Protein AF-A0A9P0QIM7-F1 (afdb_monomer_lite)

Structure (mmCIF, N/CA/C/O backbone):
data_AF-A0A9P0QIM7-F1
#
_entry.id   AF-A0A9P0QIM7-F1
#
loop_
_atom_site.group_PDB
_atom_site.id
_atom_site.type_symbol
_atom_site.label_atom_id
_atom_site.label_alt_id
_atom_site.label_comp_id
_atom_site.label_asym_id
_atom_site.label_entity_id
_atom_site.label_seq_id
_atom_site.pdbx_PDB_ins_code
_atom_site.Cartn_x
_atom_site.Cartn_y
_atom_site.Cartn_z
_atom_site.occupancy
_atom_site.B_iso_or_equiv
_atom_site.auth_seq_id
_atom_site.auth_comp_id
_atom_site.auth_asym_id
_atom_site.auth_atom_id
_atom_site.pdbx_PDB_model_num
ATOM 1 N N . MET A 1 1 ? -33.820 24.805 -0.090 1.00 37.78 1 MET A N 1
ATOM 2 C CA . MET A 1 1 ? -34.002 26.008 0.748 1.00 37.78 1 MET A CA 1
ATOM 3 C C . MET A 1 1 ? -34.562 25.552 2.091 1.00 37.78 1 MET A C 1
ATOM 5 O O . MET A 1 1 ? -35.616 24.938 2.089 1.00 37.78 1 MET A O 1
ATOM 9 N N . LYS A 1 2 ? -33.825 25.840 3.177 1.00 36.66 2 LYS A N 1
ATOM 10 C CA . LYS A 1 2 ? -34.192 25.750 4.608 1.00 36.66 2 LYS A CA 1
ATOM 11 C C . LYS A 1 2 ? -34.343 24.351 5.232 1.00 36.66 2 LYS A C 1
ATOM 13 O O . LYS A 1 2 ? -35.446 23.868 5.445 1.00 36.66 2 LYS A O 1
ATOM 18 N N . ILE A 1 3 ? -33.207 23.782 5.645 1.00 40.16 3 ILE A N 1
ATOM 19 C CA . ILE A 1 3 ? -33.142 22.979 6.875 1.00 40.16 3 ILE A CA 1
ATOM 20 C C . ILE A 1 3 ? -32.705 23.947 7.980 1.00 40.16 3 ILE A C 1
ATOM 22 O O . ILE A 1 3 ? -31.855 24.810 7.770 1.00 40.16 3 ILE A O 1
ATOM 26 N N . TYR A 1 4 ? -33.425 23.890 9.088 1.00 36.25 4 TYR A N 1
ATOM 27 C CA . TYR A 1 4 ? -33.566 24.938 10.082 1.00 36.25 4 TYR A CA 1
ATOM 28 C C . TYR A 1 4 ? -32.278 25.198 10.873 1.00 36.25 4 TYR A C 1
ATOM 30 O O . TYR A 1 4 ? -31.686 24.290 11.447 1.00 36.25 4 TYR A O 1
ATOM 38 N N . TYR A 1 5 ? -31.907 26.477 10.955 1.00 45.09 5 TYR A N 1
ATOM 39 C CA . TYR A 1 5 ? -31.053 27.026 12.002 1.00 45.09 5 TYR A CA 1
ATOM 40 C C . TYR A 1 5 ? -31.779 26.890 13.341 1.00 45.09 5 TYR A C 1
ATOM 42 O O . TYR A 1 5 ? -32.741 27.623 13.567 1.00 45.09 5 TYR A O 1
ATOM 50 N N . ASN A 1 6 ? -31.348 25.983 14.222 1.00 43.12 6 ASN A N 1
ATOM 51 C CA . ASN A 1 6 ? -31.667 26.116 15.646 1.00 43.12 6 ASN A CA 1
ATOM 52 C C . ASN A 1 6 ? -30.727 25.320 16.565 1.00 43.12 6 ASN A C 1
ATOM 54 O O . ASN A 1 6 ? -31.141 24.399 17.257 1.00 43.12 6 ASN A O 1
ATOM 58 N N . CYS A 1 7 ? -29.442 25.665 16.565 1.00 38.50 7 CYS A N 1
ATOM 59 C CA . CYS A 1 7 ? -28.524 25.309 17.651 1.00 38.50 7 CYS A CA 1
ATOM 60 C C . CYS A 1 7 ? -27.542 26.468 17.847 1.00 38.50 7 CYS A C 1
ATOM 62 O O . CYS A 1 7 ? -26.348 26.347 17.589 1.00 38.50 7 CYS A O 1
ATOM 64 N N . TYR A 1 8 ? -28.058 27.629 18.244 1.00 45.62 8 TYR A N 1
ATOM 65 C CA . TYR A 1 8 ? -27.231 28.644 18.881 1.00 45.62 8 TYR A CA 1
ATOM 66 C C . TYR A 1 8 ? -27.891 29.011 20.207 1.00 45.62 8 TYR A C 1
ATOM 68 O O . TYR A 1 8 ? -29.078 29.321 20.231 1.00 45.62 8 TYR A O 1
ATOM 76 N N . LEU A 1 9 ? -27.064 28.983 21.253 1.00 40.38 9 LEU A N 1
ATOM 77 C CA . LEU A 1 9 ? -27.262 29.492 22.613 1.00 40.38 9 LEU A CA 1
ATOM 78 C C . LEU A 1 9 ? -27.747 28.500 23.686 1.00 40.38 9 LEU A C 1
ATOM 80 O O . LEU A 1 9 ? -28.925 28.354 23.981 1.00 40.38 9 LEU A O 1
ATOM 84 N N . ASP A 1 10 ? -26.712 27.964 24.336 1.00 36.53 10 ASP A N 1
ATOM 85 C CA . ASP A 1 10 ? -26.499 27.981 25.787 1.00 36.53 10 ASP A CA 1
ATOM 86 C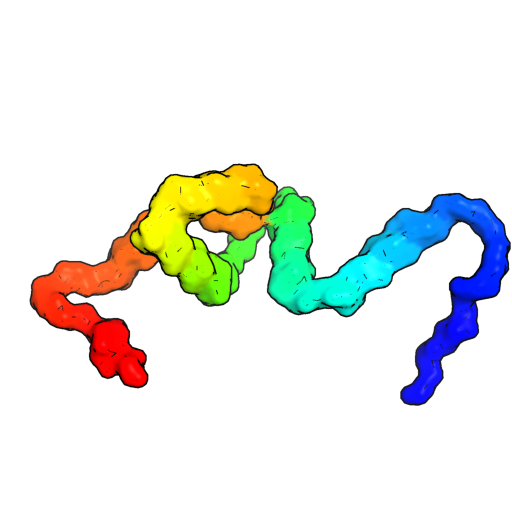 C . ASP A 1 10 ? -27.022 26.806 26.623 1.00 36.53 10 ASP A C 1
ATOM 88 O O . ASP A 1 10 ? -28.203 26.700 26.941 1.00 36.53 10 ASP A O 1
ATOM 92 N N . SER A 1 11 ? -26.080 25.939 27.015 1.00 40.91 11 SER A N 1
ATOM 93 C CA . SER A 1 11 ? -25.856 25.436 28.383 1.00 40.91 11 SER A CA 1
ATOM 94 C C . SER A 1 11 ? -25.065 24.124 28.335 1.00 40.91 11 SER A C 1
ATOM 96 O O . SER A 1 11 ? -25.575 23.078 27.944 1.00 40.91 11 SER A O 1
ATOM 98 N N . THR A 1 12 ? -23.833 24.171 28.846 1.00 40.06 12 THR A N 1
ATOM 99 C CA . THR A 1 12 ? -23.070 23.035 29.402 1.00 40.06 12 THR A CA 1
ATOM 100 C C . THR A 1 12 ? -22.524 21.990 28.415 1.00 40.06 12 THR A C 1
ATOM 102 O O . THR A 1 12 ? -23.159 20.985 28.140 1.00 40.06 12 THR A O 1
ATOM 105 N N . ILE A 1 13 ? -21.296 22.230 27.928 1.00 46.56 13 ILE A N 1
ATOM 106 C CA . ILE A 1 13 ? -20.106 21.335 27.823 1.00 46.56 13 ILE A CA 1
ATOM 107 C C . ILE A 1 13 ? -20.242 19.919 27.193 1.00 46.56 13 ILE A C 1
ATOM 109 O O . ILE A 1 13 ? -19.294 19.457 26.568 1.00 46.56 13 ILE A O 1
ATOM 113 N N . PHE A 1 14 ? -21.387 19.242 27.245 1.00 39.62 14 PHE A N 1
ATOM 114 C CA . PHE A 1 14 ? -21.617 17.892 26.716 1.00 39.62 14 PHE A CA 1
ATOM 115 C C . PHE A 1 14 ? -22.019 17.833 25.233 1.00 39.62 14 PHE A C 1
ATOM 117 O O . PHE A 1 14 ? -21.873 16.788 24.604 1.00 39.62 14 PHE A O 1
ATOM 124 N N . ALA A 1 15 ? -22.488 18.935 24.641 1.00 41.09 15 ALA A N 1
ATOM 125 C CA . ALA A 1 15 ? -22.870 18.971 23.223 1.00 41.09 15 ALA A CA 1
ATOM 126 C C . ALA A 1 15 ? -21.668 19.093 22.261 1.00 41.09 15 ALA A C 1
ATOM 128 O O . ALA A 1 15 ? -21.785 18.783 21.076 1.00 41.09 15 ALA A O 1
ATOM 129 N N . CYS A 1 16 ? -20.502 19.530 22.753 1.00 42.59 16 CYS A N 1
ATOM 130 C CA . CYS A 1 16 ? -19.360 19.864 21.897 1.00 42.59 16 CYS A CA 1
ATOM 131 C C . CYS A 1 16 ? -18.678 18.619 21.298 1.00 42.59 16 CYS A C 1
ATOM 133 O O . CYS A 1 16 ? -18.294 18.637 20.133 1.00 42.59 16 CYS A O 1
ATOM 135 N N . GLU A 1 17 ? -18.619 17.504 22.032 1.00 41.12 17 GLU A N 1
ATOM 136 C CA . GLU A 1 17 ? -18.029 16.246 21.539 1.00 41.12 17 GLU A CA 1
ATOM 137 C C . GLU A 1 17 ? -18.845 15.631 20.383 1.00 41.12 17 GLU A C 1
ATOM 139 O O . GLU A 1 17 ? -18.283 15.146 19.400 1.00 41.12 17 GLU A O 1
ATOM 144 N N . ILE A 1 18 ? -20.181 15.709 20.446 1.00 53.03 18 ILE A N 1
ATOM 145 C CA . ILE A 1 18 ? -21.066 15.155 19.406 1.00 53.03 18 ILE A CA 1
ATOM 146 C C . ILE A 1 18 ? -21.123 16.082 18.183 1.00 53.03 18 ILE A C 1
ATOM 148 O O . ILE A 1 18 ? -21.045 15.607 17.048 1.00 53.03 18 ILE A O 1
ATOM 152 N N . CYS A 1 19 ? -21.199 17.401 18.384 1.00 42.34 19 CYS A N 1
ATOM 153 C CA . CYS A 1 19 ? -21.217 18.362 17.278 1.00 42.34 19 CYS A CA 1
ATOM 154 C C . CYS A 1 19 ? -19.882 18.411 16.516 1.00 42.34 19 CYS A C 1
ATOM 156 O O . CYS A 1 19 ? -19.903 18.501 15.289 1.00 42.34 19 CYS A O 1
ATOM 158 N N . ILE A 1 20 ? -18.733 18.270 17.193 1.00 56.09 20 ILE A N 1
ATOM 159 C CA . ILE A 1 20 ? -17.426 18.137 16.522 1.00 56.09 20 ILE A CA 1
ATOM 160 C C . ILE A 1 20 ? -17.410 16.899 15.621 1.00 56.09 20 ILE A C 1
ATOM 162 O O . ILE A 1 20 ? -16.982 16.977 14.470 1.00 56.09 20 ILE A O 1
ATOM 166 N N . PHE A 1 21 ? -17.918 15.766 16.109 1.00 55.91 21 PHE A N 1
ATOM 167 C CA . PHE A 1 21 ? -17.933 14.520 15.346 1.00 55.91 21 PHE A CA 1
ATOM 168 C C . PHE A 1 21 ? -18.826 14.599 14.095 1.00 55.91 21 PHE A C 1
ATOM 170 O O . PHE A 1 21 ? -18.426 14.143 13.019 1.00 55.91 21 PHE A O 1
ATOM 177 N N . ILE A 1 22 ? -20.005 15.222 14.204 1.00 55.62 22 ILE A N 1
ATOM 178 C CA . ILE A 1 22 ? -20.942 15.384 13.080 1.00 55.62 22 ILE A CA 1
ATOM 179 C C . ILE A 1 22 ? -20.359 16.332 12.021 1.00 55.62 22 ILE A C 1
ATOM 181 O O . ILE A 1 22 ? -20.284 15.949 10.852 1.00 55.62 22 ILE A O 1
ATOM 185 N N . VAL A 1 23 ? -19.842 17.499 12.426 1.00 60.84 23 VAL A N 1
ATOM 186 C CA . VAL A 1 23 ? -19.244 18.495 11.514 1.00 60.84 23 VAL A CA 1
ATOM 187 C C . VAL A 1 23 ? -17.997 17.943 10.808 1.00 60.84 23 VAL A C 1
ATOM 189 O O . VAL A 1 23 ? -17.790 18.171 9.612 1.00 60.84 23 VAL A O 1
ATOM 192 N N . TYR A 1 24 ? -17.179 17.148 11.505 1.00 60.47 24 TYR A N 1
ATOM 193 C CA . TYR A 1 24 ? -16.002 16.534 10.890 1.00 60.47 24 TYR A CA 1
ATOM 194 C C . TYR A 1 24 ? -16.394 15.460 9.864 1.00 60.47 24 TYR A C 1
ATOM 196 O O . TYR A 1 24 ? -15.808 15.388 8.792 1.00 60.47 24 TYR A O 1
ATOM 204 N N . SER A 1 25 ? -17.435 14.663 10.122 1.00 58.06 25 SER A N 1
ATOM 205 C CA . SER A 1 25 ? -17.882 13.615 9.189 1.00 58.06 25 SER A CA 1
ATOM 206 C C . SER A 1 25 ? -18.477 14.144 7.874 1.00 58.06 25 SER A C 1
ATOM 208 O O . SER A 1 25 ? -18.504 13.420 6.875 1.00 58.06 25 SER A O 1
ATOM 210 N N . GLU A 1 26 ? -18.939 15.394 7.857 1.00 66.81 26 GLU A N 1
ATOM 211 C CA . GLU A 1 26 ? -19.572 16.035 6.700 1.00 66.81 26 GLU A CA 1
ATOM 212 C C . GLU A 1 26 ? -18.553 16.730 5.783 1.00 66.81 26 GLU A C 1
ATOM 214 O O . GLU A 1 26 ? -18.731 16.753 4.568 1.00 66.81 26 GLU A O 1
ATOM 219 N N . SER A 1 27 ? -17.437 17.203 6.351 1.00 71.44 27 SER A N 1
ATOM 220 C CA . SER A 1 27 ? -16.333 17.837 5.610 1.00 71.44 27 SER A CA 1
ATOM 221 C C . SER A 1 27 ? -15.360 16.850 4.955 1.00 71.44 27 SER A C 1
ATOM 223 O O . SER A 1 27 ? -14.566 17.241 4.098 1.00 71.44 27 SER A O 1
ATOM 225 N N . LEU A 1 28 ? -15.415 15.570 5.333 1.00 67.44 28 LEU A N 1
ATOM 226 C CA . LEU A 1 28 ? -14.545 14.540 4.773 1.00 67.44 28 LEU A CA 1
ATOM 227 C C . LEU A 1 28 ? -15.069 14.039 3.425 1.00 67.44 28 LEU A C 1
ATOM 229 O O . LEU A 1 28 ? -16.247 13.714 3.273 1.00 67.44 28 LEU A O 1
ATOM 233 N N . SER A 1 29 ? -14.168 13.894 2.457 1.00 69.69 29 SER A N 1
ATOM 234 C CA . SER A 1 29 ? -14.468 13.210 1.202 1.00 69.69 29 SER A CA 1
ATOM 235 C C . SER A 1 29 ? -14.778 11.730 1.449 1.00 69.69 29 SER A C 1
ATOM 237 O O . SER A 1 29 ? -14.376 11.143 2.457 1.00 69.69 29 SER A O 1
ATOM 239 N N . GLU A 1 30 ? -15.475 11.088 0.511 1.00 69.81 30 GLU A N 1
ATOM 240 C CA . GLU A 1 30 ? -15.868 9.678 0.640 1.00 69.81 30 GLU A CA 1
ATOM 241 C C . GLU A 1 30 ? -14.660 8.761 0.914 1.00 69.81 30 GLU A C 1
ATOM 243 O O . GLU A 1 30 ? -14.723 7.837 1.727 1.00 69.81 30 GLU A O 1
ATOM 248 N N . THR A 1 31 ? -13.504 9.080 0.325 1.00 65.81 31 THR A N 1
ATOM 249 C CA . THR A 1 31 ? -12.246 8.363 0.567 1.00 65.81 31 THR A CA 1
ATOM 250 C C . THR A 1 31 ? -11.756 8.535 2.004 1.00 65.81 31 THR A C 1
ATOM 252 O O . THR A 1 31 ? -11.379 7.556 2.650 1.00 65.81 31 THR A O 1
ATOM 255 N N . GLN A 1 32 ? -11.815 9.749 2.549 1.00 70.69 32 GLN A N 1
ATOM 256 C CA . GLN A 1 32 ? -11.420 10.034 3.927 1.00 70.69 32 GLN A CA 1
ATOM 257 C C . GLN A 1 32 ? -12.345 9.355 4.945 1.00 70.69 32 GLN A C 1
ATOM 259 O O . GLN A 1 32 ? -11.858 8.788 5.929 1.00 70.69 32 GLN A O 1
ATOM 264 N N . LYS A 1 33 ? -13.658 9.313 4.678 1.00 69.12 33 LYS A N 1
ATOM 265 C CA . LYS A 1 33 ? -14.618 8.562 5.505 1.00 69.12 33 LYS A CA 1
ATOM 266 C C . LYS A 1 33 ? -14.264 7.077 5.536 1.00 69.12 33 LYS A C 1
ATOM 268 O O . LYS A 1 33 ? -14.230 6.472 6.610 1.00 69.12 33 LYS A O 1
ATOM 273 N N . GLN A 1 34 ? -13.911 6.484 4.393 1.00 68.50 34 GLN A N 1
ATOM 274 C CA . GLN A 1 34 ? -13.499 5.078 4.342 1.00 68.50 34 GLN A CA 1
ATOM 275 C C . GLN A 1 34 ? -12.216 4.789 5.131 1.00 68.50 34 GLN A C 1
ATOM 277 O O . GLN A 1 34 ? -12.138 3.754 5.801 1.00 68.50 34 GLN A O 1
ATOM 282 N N . LEU A 1 35 ? -11.229 5.689 5.100 1.00 72.00 35 LEU A N 1
ATOM 283 C CA . LEU A 1 35 ? -10.004 5.552 5.896 1.00 72.00 35 LEU A CA 1
ATOM 284 C C . LEU A 1 35 ? -10.314 5.594 7.398 1.00 72.00 35 LEU A C 1
ATOM 286 O O . LEU A 1 35 ? -9.856 4.718 8.141 1.00 72.00 35 LEU A O 1
ATOM 290 N N . LEU A 1 36 ? -11.147 6.547 7.823 1.00 70.19 36 LEU A N 1
ATOM 291 C CA . LEU A 1 36 ? -11.586 6.696 9.210 1.00 70.19 36 LEU A CA 1
ATOM 292 C C . LEU A 1 36 ? -12.333 5.442 9.694 1.00 70.19 36 LEU A C 1
ATOM 294 O O . LEU A 1 36 ? -11.956 4.827 10.695 1.00 70.19 36 LEU A O 1
ATOM 298 N N . PHE A 1 37 ? -13.329 4.975 8.936 1.00 70.31 37 PHE A N 1
ATOM 299 C CA . PHE A 1 37 ? -14.063 3.750 9.267 1.00 70.31 37 PHE A CA 1
ATOM 300 C C . PHE A 1 37 ? -13.158 2.513 9.312 1.00 70.31 37 PHE A C 1
ATOM 302 O O . PHE A 1 37 ? -13.398 1.599 10.106 1.00 70.31 37 PHE A O 1
ATOM 309 N N . ARG A 1 38 ? -12.096 2.467 8.502 1.00 69.19 38 ARG A N 1
ATOM 310 C CA . ARG A 1 38 ? -11.128 1.362 8.497 1.00 69.19 38 ARG A CA 1
ATOM 311 C C . ARG A 1 38 ? -10.187 1.389 9.704 1.00 69.19 38 ARG A C 1
ATOM 313 O O . ARG A 1 38 ? -9.780 0.324 10.171 1.00 69.19 38 ARG A O 1
ATOM 320 N N . GLN A 1 39 ? -9.869 2.566 10.241 1.00 68.12 39 GLN A N 1
ATOM 321 C CA . GLN A 1 39 ? -9.150 2.683 11.515 1.00 68.12 39 GLN A CA 1
ATOM 322 C C . GLN A 1 39 ? -10.021 2.222 12.695 1.00 68.12 39 GLN A C 1
ATOM 324 O O . GLN A 1 39 ? -9.553 1.456 13.552 1.00 68.12 39 GLN A O 1
ATOM 329 N N . LEU A 1 40 ? -11.296 2.623 12.689 1.00 66.12 40 LEU A N 1
ATOM 330 C CA . LEU A 1 40 ? -12.252 2.381 13.772 1.00 66.12 40 LEU A CA 1
ATOM 331 C C . LEU A 1 40 ? -12.808 0.943 13.801 1.00 66.12 40 LEU A C 1
ATOM 333 O O . LEU A 1 40 ? -12.985 0.384 14.885 1.00 66.12 40 LEU A O 1
ATOM 337 N N . LYS A 1 41 ? -13.030 0.283 12.652 1.00 60.81 41 LYS A N 1
ATOM 338 C CA . LYS A 1 41 ? -13.568 -1.093 12.626 1.00 60.81 41 LYS A CA 1
ATOM 339 C C . LYS A 1 41 ? -12.628 -2.103 13.322 1.00 60.81 41 LYS A C 1
ATOM 341 O O . LYS A 1 41 ? -11.445 -2.247 12.994 1.00 60.81 41 LYS A O 1
ATOM 346 N N . LYS A 1 42 ? -13.185 -2.853 14.283 1.00 49.47 42 LYS A N 1
ATOM 347 C CA . LYS A 1 42 ? -12.660 -4.121 14.831 1.00 49.47 42 LYS A CA 1
ATOM 348 C C . LYS A 1 42 ? -13.402 -5.275 14.135 1.00 49.47 42 LYS A C 1
ATOM 350 O O . LYS A 1 42 ? -14.398 -5.761 14.648 1.00 49.47 42 LYS A O 1
ATOM 355 N N . GLY A 1 43 ? -12.988 -5.678 12.933 1.00 51.81 43 GLY A N 1
ATOM 356 C CA . GLY A 1 43 ? -13.662 -6.769 12.209 1.00 51.81 43 GLY A CA 1
ATOM 357 C C . GLY A 1 43 ? -13.215 -6.933 10.756 1.00 51.81 43 GLY A C 1
ATOM 358 O O . GLY A 1 43 ? -12.504 -6.073 10.239 1.00 51.81 43 GLY A O 1
ATOM 359 N N . LYS A 1 44 ? -13.610 -8.062 10.136 1.00 52.31 44 LYS A N 1
ATOM 360 C CA . LYS A 1 44 ? -13.131 -8.579 8.834 1.00 52.31 44 LYS A 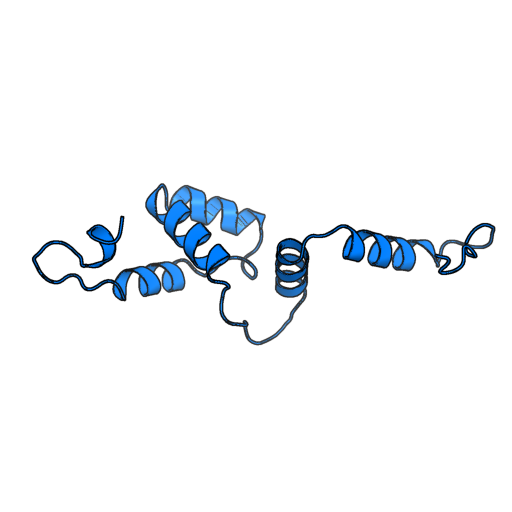CA 1
ATOM 361 C C . LYS A 1 44 ? -12.956 -7.467 7.793 1.00 52.31 44 LYS A C 1
ATOM 363 O O . LYS A 1 44 ? -13.877 -6.714 7.489 1.00 52.31 44 LYS A O 1
ATOM 368 N N . THR A 1 45 ? -11.740 -7.375 7.266 1.00 59.47 45 THR A N 1
ATOM 369 C CA . THR A 1 45 ? -11.309 -6.345 6.323 1.00 59.47 45 THR A CA 1
ATOM 370 C C . THR A 1 45 ? -12.114 -6.427 5.027 1.00 59.47 45 THR A C 1
ATOM 372 O O . THR A 1 45 ? -11.988 -7.406 4.293 1.00 59.47 45 THR A O 1
ATOM 375 N N . ASN A 1 46 ? -12.893 -5.386 4.719 1.00 66.12 46 ASN A N 1
ATOM 376 C CA . ASN A 1 46 ? -13.461 -5.189 3.383 1.00 66.12 46 ASN A CA 1
ATOM 377 C C . ASN A 1 46 ? -12.343 -5.186 2.324 1.00 66.12 46 ASN A C 1
ATOM 379 O O . ASN A 1 46 ? -11.209 -4.764 2.616 1.00 66.12 46 ASN A O 1
ATOM 383 N N . LYS A 1 47 ? -12.683 -5.636 1.104 1.00 76.88 47 LYS A N 1
ATOM 384 C CA . LYS A 1 47 ? -11.818 -5.556 -0.085 1.00 76.88 47 LYS A CA 1
ATOM 385 C C . LYS A 1 47 ? -11.231 -4.140 -0.192 1.00 76.88 47 LYS A C 1
ATOM 387 O O . LYS A 1 47 ? -11.919 -3.164 0.097 1.00 76.88 47 LYS A O 1
ATOM 392 N N . TYR A 1 48 ? -9.944 -4.040 -0.523 1.00 83.38 48 TYR A N 1
ATOM 393 C CA . TYR A 1 48 ? -9.296 -2.745 -0.738 1.00 83.38 48 TYR A CA 1
ATOM 394 C C . TYR A 1 48 ? -9.890 -2.090 -1.985 1.00 83.38 48 TYR A C 1
ATOM 396 O O . TYR A 1 48 ? -10.126 -2.786 -2.973 1.00 83.38 48 TYR A O 1
ATOM 404 N N . SER A 1 49 ? -10.134 -0.780 -1.922 1.00 85.12 49 SER A N 1
ATOM 405 C CA . SER A 1 49 ? -10.579 -0.025 -3.090 1.00 85.12 49 SER A CA 1
ATOM 406 C C . SER A 1 49 ? -9.488 -0.050 -4.176 1.00 85.12 49 SER A C 1
ATOM 408 O O . SER A 1 49 ? -8.301 -0.206 -3.844 1.00 85.12 49 SER A O 1
ATOM 410 N N . PRO A 1 50 ? -9.850 0.056 -5.465 1.00 86.12 50 PRO A N 1
ATOM 411 C CA . PRO A 1 50 ? -8.872 0.038 -6.551 1.00 86.12 50 PRO A CA 1
ATOM 412 C C . PRO A 1 50 ? -7.869 1.196 -6.444 1.00 86.12 50 PRO A C 1
ATOM 414 O O . PRO A 1 50 ? -6.688 0.999 -6.720 1.00 86.12 50 PRO A O 1
ATOM 417 N N . GLU A 1 51 ? -8.286 2.357 -5.937 1.00 86.44 51 GLU A N 1
ATOM 418 C CA . GLU A 1 51 ? -7.423 3.526 -5.723 1.00 86.44 51 GLU A CA 1
ATOM 419 C C . GLU A 1 51 ? -6.376 3.247 -4.639 1.00 86.44 51 GLU A C 1
ATOM 421 O O . GLU A 1 51 ? -5.194 3.531 -4.824 1.00 86.44 51 GLU A O 1
ATOM 426 N N . LEU A 1 52 ? -6.779 2.621 -3.525 1.00 87.38 52 LEU A N 1
ATOM 427 C CA . LEU A 1 52 ? -5.852 2.213 -2.466 1.00 87.38 52 LEU A CA 1
ATOM 428 C C . LEU A 1 52 ? -4.884 1.128 -2.937 1.00 87.38 52 LEU A C 1
ATOM 430 O O . LEU A 1 52 ? -3.724 1.116 -2.519 1.00 87.38 52 LEU A O 1
ATOM 434 N N . ARG A 1 53 ? -5.353 0.210 -3.788 1.00 89.50 53 ARG A N 1
ATOM 435 C CA . ARG A 1 53 ? -4.500 -0.809 -4.405 1.00 89.50 53 ARG A CA 1
ATOM 436 C C . ARG A 1 53 ? -3.466 -0.164 -5.327 1.00 89.50 53 ARG A C 1
ATOM 438 O O . ARG A 1 53 ? -2.290 -0.489 -5.191 1.00 89.50 53 ARG A O 1
ATOM 445 N N . CYS A 1 54 ? -3.885 0.758 -6.191 1.00 89.81 54 CYS A N 1
ATOM 446 C CA . CYS A 1 54 ? -2.998 1.515 -7.074 1.00 89.81 54 CYS A CA 1
ATOM 447 C C . CYS A 1 54 ? -1.958 2.300 -6.262 1.00 89.81 54 CYS A C 1
ATOM 449 O O . CYS A 1 54 ? -0.763 2.086 -6.430 1.00 89.81 54 CYS A O 1
ATOM 451 N N . PHE A 1 55 ? -2.396 3.090 -5.277 1.00 91.56 55 PHE A N 1
ATOM 452 C CA . PHE A 1 55 ? -1.502 3.840 -4.392 1.00 91.56 55 PHE A CA 1
ATOM 453 C C . PHE A 1 55 ? -0.459 2.946 -3.703 1.00 91.56 55 PHE A C 1
ATOM 455 O O . PHE A 1 55 ? 0.733 3.256 -3.709 1.00 91.56 55 PHE A O 1
ATOM 462 N N . ALA A 1 56 ? -0.892 1.822 -3.121 1.00 91.81 56 ALA A N 1
ATOM 463 C CA . ALA A 1 56 ? 0.003 0.904 -2.423 1.00 91.81 56 ALA A CA 1
ATOM 464 C C . ALA A 1 56 ? 1.016 0.237 -3.367 1.00 91.81 56 ALA A C 1
ATOM 466 O O . ALA A 1 56 ? 2.177 0.081 -2.987 1.00 91.81 56 ALA A O 1
ATOM 467 N N . LEU A 1 57 ? 0.591 -0.149 -4.576 1.00 91.62 57 LEU A N 1
ATOM 468 C CA . LEU A 1 57 ? 1.477 -0.724 -5.589 1.00 91.62 57 LEU A CA 1
ATOM 469 C C . LEU A 1 57 ? 2.500 0.308 -6.057 1.00 91.62 57 LEU A C 1
ATOM 471 O O . LEU A 1 57 ? 3.692 0.045 -5.938 1.00 91.62 57 LEU A O 1
ATOM 475 N N . THR A 1 58 ? 2.052 1.492 -6.474 1.00 92.38 58 THR A N 1
ATOM 476 C CA . THR A 1 58 ? 2.910 2.580 -6.961 1.00 92.38 58 THR A CA 1
ATOM 477 C C . THR A 1 58 ? 3.948 2.994 -5.923 1.00 92.38 58 THR A C 1
ATOM 479 O O . THR A 1 58 ? 5.139 3.057 -6.221 1.00 92.38 58 THR A O 1
ATOM 482 N N . LEU A 1 59 ? 3.539 3.215 -4.669 1.00 93.81 59 LEU A N 1
ATOM 483 C CA . LEU A 1 59 ? 4.479 3.607 -3.620 1.00 93.81 59 LEU A CA 1
ATOM 484 C C . LEU A 1 59 ? 5.499 2.497 -3.321 1.00 93.81 59 LEU A C 1
ATOM 486 O O . LEU A 1 59 ? 6.684 2.782 -3.167 1.00 93.81 59 LEU A O 1
ATOM 490 N N . ASN A 1 60 ? 5.057 1.237 -3.258 1.00 92.81 60 ASN A N 1
ATOM 491 C CA . ASN A 1 60 ? 5.953 0.105 -3.022 1.00 92.81 60 ASN A CA 1
ATOM 492 C C . ASN A 1 60 ? 6.888 -0.167 -4.213 1.00 92.81 60 ASN A C 1
ATOM 494 O O . ASN A 1 60 ? 8.000 -0.638 -3.990 1.00 92.81 60 ASN A O 1
ATOM 498 N N . PHE A 1 61 ? 6.444 0.113 -5.443 1.00 91.00 61 PHE A N 1
ATOM 499 C CA . PHE A 1 61 ? 7.253 0.038 -6.662 1.00 91.00 61 PHE A CA 1
ATOM 500 C C . PHE A 1 61 ? 8.400 1.050 -6.621 1.00 91.00 61 PHE A C 1
ATOM 502 O O . PHE A 1 61 ? 9.545 0.680 -6.855 1.00 91.00 61 PHE A O 1
ATOM 509 N N . TYR A 1 62 ? 8.111 2.302 -6.248 1.00 93.38 62 TYR A N 1
ATOM 510 C CA . TYR A 1 62 ? 9.148 3.325 -6.101 1.00 93.38 62 TYR A CA 1
ATOM 511 C C . TYR A 1 62 ? 10.091 3.046 -4.930 1.00 93.38 62 TYR A C 1
ATOM 513 O O . TYR A 1 62 ? 11.304 3.194 -5.060 1.00 93.38 62 TYR A O 1
ATOM 521 N N . SER A 1 63 ? 9.550 2.684 -3.764 1.00 93.75 63 SER A N 1
ATOM 522 C CA . SER A 1 63 ? 10.360 2.361 -2.592 1.00 93.75 63 SER A CA 1
ATOM 523 C C . SER A 1 63 ? 9.574 1.573 -1.544 1.00 93.75 63 SER A C 1
ATOM 525 O O . SER A 1 63 ? 8.643 2.065 -0.898 1.00 93.75 63 SER A O 1
ATOM 527 N N . SER A 1 64 ? 10.025 0.346 -1.288 1.00 91.44 64 SER A N 1
ATOM 528 C CA . SER A 1 64 ? 9.474 -0.503 -0.229 1.00 91.44 64 SER A CA 1
ATOM 529 C C . SER A 1 64 ? 9.687 0.092 1.172 1.00 91.44 64 SER A C 1
ATOM 531 O O . SER A 1 64 ? 8.840 -0.079 2.056 1.00 91.44 64 SER A O 1
ATOM 533 N N . SER A 1 65 ? 10.775 0.841 1.395 1.00 92.31 65 SER A N 1
ATOM 534 C CA . SER A 1 65 ? 11.034 1.521 2.670 1.00 92.31 65 SER A CA 1
ATOM 535 C C . SER A 1 65 ? 10.083 2.700 2.886 1.00 92.31 65 SER A C 1
ATOM 537 O O . SER A 1 65 ? 9.540 2.841 3.986 1.00 92.31 65 SER A O 1
ATOM 539 N N . ALA A 1 66 ? 9.791 3.473 1.836 1.00 93.44 66 ALA A N 1
ATOM 540 C CA . ALA A 1 66 ? 8.801 4.548 1.884 1.00 93.44 66 ALA A CA 1
ATOM 541 C C . ALA A 1 66 ? 7.400 4.000 2.193 1.00 93.44 66 ALA A C 1
ATOM 543 O O . ALA A 1 66 ? 6.715 4.510 3.083 1.00 93.44 66 ALA A O 1
ATOM 544 N N . TYR A 1 67 ? 7.005 2.901 1.543 1.00 93.62 67 TYR A N 1
ATOM 545 C CA . TYR A 1 67 ? 5.741 2.226 1.841 1.00 93.62 67 TYR A CA 1
ATOM 546 C C . TYR A 1 67 ? 5.643 1.798 3.314 1.00 93.62 67 TYR A C 1
ATOM 548 O O . TYR A 1 67 ? 4.643 2.064 3.989 1.00 93.62 67 TYR A O 1
ATOM 556 N N . ASN A 1 68 ? 6.697 1.174 3.848 1.00 92.00 68 ASN A N 1
ATOM 557 C CA . ASN A 1 68 ? 6.736 0.739 5.245 1.00 92.00 68 ASN A CA 1
ATOM 558 C C . ASN A 1 68 ? 6.666 1.915 6.231 1.00 92.00 68 ASN A C 1
ATOM 560 O O . ASN A 1 68 ? 5.998 1.806 7.264 1.00 92.00 68 ASN A O 1
ATOM 564 N N . TYR A 1 69 ? 7.305 3.040 5.905 1.00 93.44 69 TYR A N 1
ATOM 565 C CA . TYR A 1 69 ? 7.240 4.267 6.696 1.00 93.44 69 TYR A CA 1
ATOM 566 C C . TYR A 1 69 ? 5.821 4.850 6.731 1.00 93.44 69 TYR A C 1
ATOM 568 O O . TYR A 1 69 ? 5.258 5.042 7.810 1.00 93.44 69 TYR A O 1
ATOM 576 N N . VAL A 1 70 ? 5.188 5.026 5.569 1.00 91.06 70 VAL A N 1
ATOM 577 C CA . VAL A 1 70 ? 3.800 5.509 5.463 1.00 91.06 70 VAL A CA 1
ATOM 578 C C . VAL A 1 70 ? 2.847 4.571 6.211 1.00 91.06 70 VAL A C 1
ATOM 580 O O . VA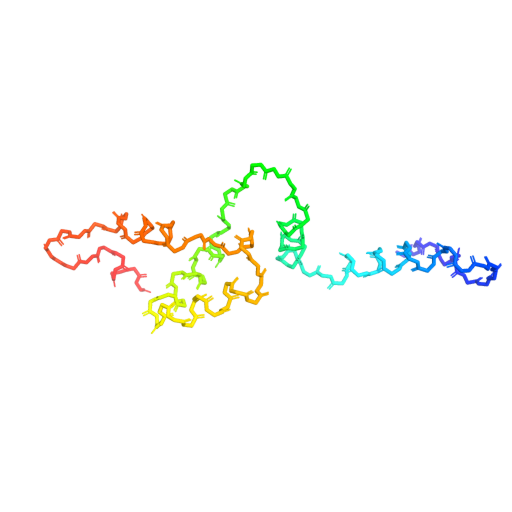L A 1 70 ? 1.995 5.014 6.984 1.00 91.06 70 VAL A O 1
ATOM 583 N N . ARG A 1 71 ? 3.043 3.255 6.096 1.00 90.25 71 ARG A N 1
ATOM 584 C CA . ARG A 1 71 ? 2.267 2.256 6.844 1.00 90.25 71 ARG A CA 1
ATOM 585 C C . ARG A 1 71 ? 2.441 2.354 8.362 1.00 90.25 71 ARG A C 1
ATOM 587 O O . ARG A 1 71 ? 1.498 2.051 9.098 1.00 90.25 71 ARG A O 1
ATOM 594 N N . LYS A 1 72 ? 3.620 2.756 8.841 1.00 88.06 72 LYS A N 1
ATOM 595 C CA . LYS A 1 72 ? 3.870 3.010 10.267 1.00 88.06 72 LYS A CA 1
ATOM 596 C C . LYS A 1 72 ? 3.078 4.227 10.758 1.00 88.06 72 LYS A C 1
ATOM 598 O O . LYS A 1 72 ? 2.544 4.162 11.859 1.00 88.06 72 LYS A O 1
ATOM 603 N N . ILE A 1 73 ? 2.960 5.271 9.935 1.00 86.56 73 ILE A N 1
ATOM 604 C CA . ILE A 1 73 ? 2.245 6.517 10.262 1.00 86.56 73 ILE A CA 1
ATOM 605 C C . ILE A 1 73 ? 0.724 6.323 10.249 1.00 86.56 73 ILE A C 1
ATOM 607 O O . ILE A 1 73 ? 0.060 6.592 11.243 1.00 86.56 73 ILE A O 1
ATOM 611 N N . PHE A 1 74 ? 0.159 5.822 9.147 1.00 78.69 74 PHE A N 1
ATOM 612 C CA . PHE A 1 74 ? -1.301 5.729 8.963 1.00 78.69 74 PHE A CA 1
ATOM 613 C C . PHE A 1 74 ? -1.942 4.497 9.631 1.00 78.69 74 PHE A C 1
ATOM 615 O O . PHE A 1 74 ? -3.166 4.327 9.622 1.00 78.69 74 PHE A O 1
ATOM 622 N N . GLY A 1 75 ? -1.121 3.635 10.236 1.00 71.94 75 GLY A N 1
ATOM 623 C CA . GLY A 1 75 ? -1.548 2.477 11.013 1.00 71.94 75 GLY A CA 1
ATOM 624 C C . GLY A 1 75 ? -1.747 1.196 10.193 1.00 71.94 75 GLY A C 1
ATOM 625 O O . GLY A 1 75 ? -2.109 1.191 9.016 1.00 71.94 75 GLY A O 1
ATOM 626 N N . LYS A 1 76 ? -1.561 0.048 10.864 1.00 72.06 76 LYS A N 1
ATOM 627 C CA . LYS A 1 76 ? -1.555 -1.298 10.250 1.00 72.06 76 LYS A CA 1
ATOM 628 C C . LYS A 1 76 ? -2.888 -1.730 9.619 1.00 72.06 76 LYS A C 1
ATOM 630 O O . LYS A 1 76 ? -2.885 -2.695 8.858 1.00 72.06 76 LYS A O 1
ATOM 635 N N . LYS A 1 77 ? -4.004 -1.078 9.973 1.00 69.12 77 LYS A N 1
ATOM 636 C CA . LYS A 1 77 ? -5.364 -1.431 9.523 1.00 69.12 77 LYS A CA 1
ATOM 637 C C . LYS A 1 77 ? -5.743 -0.790 8.186 1.00 69.12 77 LYS A C 1
ATOM 639 O O . LYS A 1 77 ? -6.514 -1.373 7.423 1.00 69.12 77 LYS A O 1
ATOM 644 N N . VAL A 1 78 ? -5.211 0.401 7.918 1.00 80.12 78 VAL A N 1
ATOM 645 C CA . VAL A 1 78 ? -5.574 1.206 6.748 1.00 80.12 78 VAL A CA 1
ATOM 646 C C . VAL A 1 78 ? -4.901 0.654 5.501 1.00 80.12 78 VAL A C 1
ATOM 648 O O . VAL A 1 78 ? -5.573 0.288 4.541 1.00 80.12 78 VAL A O 1
ATOM 651 N N . LEU A 1 79 ? -3.578 0.519 5.557 1.00 87.12 79 LEU A N 1
ATOM 652 C CA . LEU A 1 79 ? -2.762 0.069 4.436 1.00 87.12 79 LEU A CA 1
ATOM 653 C C . LEU A 1 79 ? -2.606 -1.460 4.422 1.00 87.12 79 LEU A C 1
ATOM 655 O O . LEU A 1 79 ? -2.538 -2.090 5.487 1.00 87.12 79 LEU A O 1
ATOM 659 N N . PRO A 1 80 ? -2.533 -2.084 3.232 1.00 89.25 80 PRO A N 1
ATOM 660 C CA . PRO A 1 80 ? -2.309 -3.517 3.109 1.00 89.25 80 PRO A CA 1
ATOM 661 C C . PRO A 1 80 ? -0.996 -3.972 3.757 1.00 89.25 80 PRO A C 1
ATOM 663 O O . PRO A 1 80 ? -0.039 -3.219 3.942 1.00 89.25 80 PRO A O 1
ATOM 666 N N . HIS A 1 81 ? -0.942 -5.239 4.160 1.00 89.94 81 HIS A N 1
ATOM 667 C CA . HIS A 1 81 ? 0.322 -5.826 4.594 1.00 89.94 81 HIS A CA 1
ATOM 668 C C . HIS A 1 81 ? 1.265 -5.948 3.380 1.00 89.94 81 HIS A C 1
ATOM 670 O O . HIS A 1 81 ? 0.769 -6.293 2.308 1.00 89.94 81 HIS A O 1
ATOM 676 N N . PRO A 1 82 ? 2.592 -5.752 3.514 1.00 89.75 82 PRO A N 1
ATOM 677 C CA . PRO A 1 82 ? 3.535 -5.925 2.401 1.00 89.75 82 PRO A CA 1
ATOM 678 C C . PRO A 1 82 ? 3.358 -7.262 1.667 1.00 89.75 82 PRO A C 1
ATOM 680 O O . PRO A 1 82 ? 3.300 -7.302 0.449 1.00 89.75 82 PRO A O 1
ATOM 683 N N . ARG A 1 83 ? 3.109 -8.351 2.409 1.00 90.12 83 ARG A N 1
ATOM 684 C CA . ARG A 1 83 ? 2.764 -9.672 1.840 1.00 90.12 83 ARG A CA 1
ATOM 685 C C . ARG A 1 83 ? 1.546 -9.649 0.902 1.00 90.12 83 ARG A C 1
ATOM 687 O O . ARG A 1 83 ? 1.517 -10.389 -0.072 1.00 90.12 83 ARG A O 1
ATOM 694 N N . THR A 1 84 ? 0.530 -8.843 1.205 1.00 90.75 84 THR A N 1
ATOM 695 C CA . THR A 1 84 ? -0.640 -8.658 0.332 1.00 90.75 84 THR A CA 1
ATOM 696 C C . THR A 1 84 ? -0.256 -7.894 -0.929 1.00 90.75 84 THR A C 1
ATOM 698 O O . THR A 1 84 ? -0.695 -8.272 -2.007 1.00 90.75 84 THR A O 1
ATOM 701 N N . VAL A 1 85 ? 0.600 -6.875 -0.804 1.00 90.94 85 VAL A N 1
ATOM 702 C CA . VAL A 1 85 ? 1.129 -6.119 -1.948 1.00 90.94 85 VAL A CA 1
ATOM 703 C C . VAL A 1 85 ? 1.949 -7.036 -2.864 1.00 90.94 85 VAL A C 1
ATOM 705 O O . VAL A 1 85 ? 1.705 -7.063 -4.064 1.00 90.94 85 VAL A O 1
ATOM 708 N N . SER A 1 86 ? 2.828 -7.882 -2.314 1.00 89.50 86 SER A N 1
ATOM 709 C CA . SER A 1 86 ? 3.578 -8.885 -3.090 1.00 89.50 86 SER A CA 1
ATOM 710 C C . SER A 1 86 ? 2.666 -9.864 -3.834 1.00 89.50 86 SER A C 1
ATOM 712 O O . SER A 1 86 ? 2.911 -10.167 -4.995 1.00 89.50 86 SER A O 1
ATOM 714 N N . LYS A 1 87 ? 1.575 -10.321 -3.202 1.00 89.44 87 LYS A N 1
ATOM 715 C CA . LYS A 1 87 ? 0.566 -11.165 -3.868 1.00 89.44 87 LYS A CA 1
ATOM 716 C C . LYS A 1 87 ? -0.165 -10.454 -5.006 1.00 89.44 87 LYS A C 1
ATOM 718 O O . LYS A 1 87 ? -0.703 -11.116 -5.879 1.00 89.44 87 LYS A O 1
ATOM 723 N N . TRP A 1 88 ? -0.258 -9.128 -4.981 1.00 90.31 88 TRP A N 1
ATOM 724 C CA . TRP A 1 88 ? -0.869 -8.382 -6.078 1.00 90.31 88 TRP A CA 1
ATOM 725 C C . TRP A 1 88 ? 0.057 -8.252 -7.282 1.00 90.31 88 TRP A C 1
ATOM 727 O O . TRP A 1 88 ? -0.459 -8.211 -8.392 1.00 90.31 88 TRP A O 1
ATOM 737 N N . TYR A 1 89 ? 1.377 -8.250 -7.075 1.00 83.38 89 TYR A N 1
ATOM 738 C C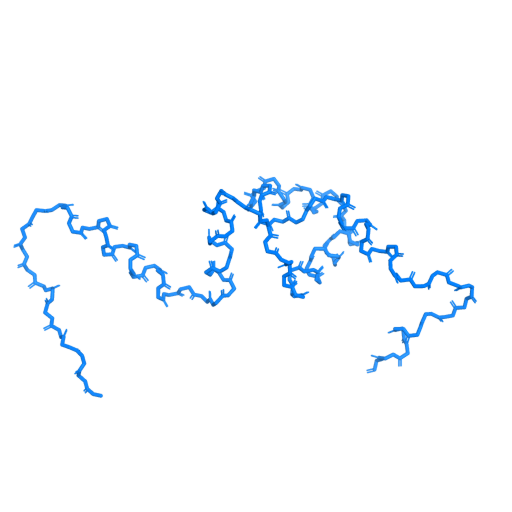A . TYR A 1 89 ? 2.351 -8.334 -8.167 1.00 83.38 89 TYR A CA 1
ATOM 739 C C . TYR A 1 89 ? 2.326 -9.693 -8.869 1.00 83.38 89 TYR A C 1
ATOM 741 O O . TYR A 1 89 ? 2.458 -9.747 -10.081 1.00 83.38 89 TYR A O 1
ATOM 749 N N . SER A 1 90 ? 2.096 -10.787 -8.136 1.00 79.44 90 SER A N 1
ATOM 750 C CA . SER A 1 90 ? 2.100 -12.140 -8.712 1.00 79.44 90 SER A CA 1
ATOM 751 C C . SER A 1 90 ? 0.888 -12.475 -9.589 1.00 79.44 90 SER A C 1
ATOM 753 O O . SER A 1 90 ? 0.792 -13.601 -10.057 1.00 79.44 90 SER A O 1
ATOM 755 N N . VAL A 1 91 ? -0.078 -11.561 -9.727 1.00 75.62 91 VAL A N 1
ATOM 756 C CA . VAL A 1 91 ? -1.238 -11.730 -10.623 1.00 75.62 91 VAL A CA 1
ATOM 757 C C . VAL A 1 91 ? -0.922 -11.232 -12.036 1.00 75.62 91 VAL A C 1
ATOM 759 O O . VAL A 1 91 ? -1.664 -11.550 -12.952 1.00 75.62 91 VAL A O 1
ATOM 762 N N . VAL A 1 92 ? 0.156 -10.464 -12.217 1.00 71.88 92 VAL A N 1
ATOM 763 C CA . VAL A 1 92 ? 0.600 -10.034 -13.547 1.00 71.88 92 VAL A CA 1
ATOM 764 C C . VAL A 1 92 ? 1.280 -11.221 -14.220 1.00 71.88 92 VAL A C 1
ATOM 766 O O . VAL A 1 92 ? 2.197 -11.811 -13.639 1.00 71.88 92 VAL A O 1
ATOM 769 N N . ASP A 1 93 ? 0.816 -11.585 -15.414 1.00 69.75 93 ASP A N 1
ATOM 770 C CA . ASP A 1 93 ? 1.370 -12.700 -16.173 1.00 69.75 93 ASP A CA 1
ATOM 771 C C . ASP A 1 93 ? 2.829 -12.403 -16.543 1.00 69.75 93 ASP A C 1
ATOM 773 O O . ASP A 1 93 ? 3.145 -11.538 -17.354 1.00 69.75 93 ASP A O 1
ATOM 777 N N . GLY A 1 94 ? 3.750 -13.129 -15.905 1.00 69.62 94 GLY A N 1
ATOM 778 C CA . GLY A 1 94 ? 5.195 -13.024 -16.131 1.00 69.62 94 GLY A CA 1
ATOM 779 C C . GLY A 1 94 ? 5.679 -13.842 -17.328 1.00 69.62 94 GLY A C 1
ATOM 780 O O . GLY A 1 94 ? 6.820 -14.308 -17.327 1.00 69.62 94 GLY A O 1
ATOM 781 N N . THR A 1 95 ? 4.807 -14.103 -18.303 1.00 76.19 95 THR A N 1
ATOM 782 C CA . THR A 1 95 ? 5.171 -14.853 -19.506 1.00 76.19 95 THR A CA 1
ATOM 783 C C . THR A 1 95 ? 6.260 -14.106 -20.278 1.00 76.19 95 THR A C 1
ATOM 785 O O . THR A 1 95 ? 6.200 -12.879 -20.367 1.00 76.19 95 THR A O 1
ATOM 788 N N . PRO A 1 96 ? 7.261 -14.806 -20.842 1.00 77.62 96 PRO A N 1
ATOM 789 C CA . PRO A 1 96 ? 8.308 -14.159 -21.624 1.00 77.62 96 PRO A CA 1
ATOM 790 C C . PRO A 1 96 ? 7.687 -13.428 -22.823 1.00 77.62 96 PRO A C 1
ATOM 792 O O . PRO A 1 96 ? 7.070 -14.050 -23.683 1.00 77.62 96 PRO A O 1
ATOM 795 N N . GLY A 1 97 ? 7.831 -12.104 -22.856 1.00 79.75 97 GLY A N 1
ATOM 796 C CA . GLY A 1 97 ? 7.176 -11.228 -23.824 1.00 79.75 97 GLY A CA 1
ATOM 797 C C . GLY A 1 97 ? 6.891 -9.851 -23.225 1.00 79.75 97 GLY A C 1
ATOM 798 O O . GLY A 1 97 ? 7.277 -9.560 -22.093 1.00 79.75 97 GLY A O 1
ATOM 799 N N . TYR A 1 98 ? 6.230 -8.992 -23.997 1.00 73.56 98 TYR A N 1
ATOM 800 C CA . TYR A 1 98 ? 5.640 -7.767 -23.464 1.00 73.56 98 TYR A CA 1
ATOM 801 C C . TYR A 1 98 ? 4.328 -8.115 -22.763 1.00 73.56 98 TYR A C 1
ATOM 803 O O . TYR A 1 98 ? 3.562 -8.931 -23.273 1.00 73.56 98 TYR A O 1
ATOM 811 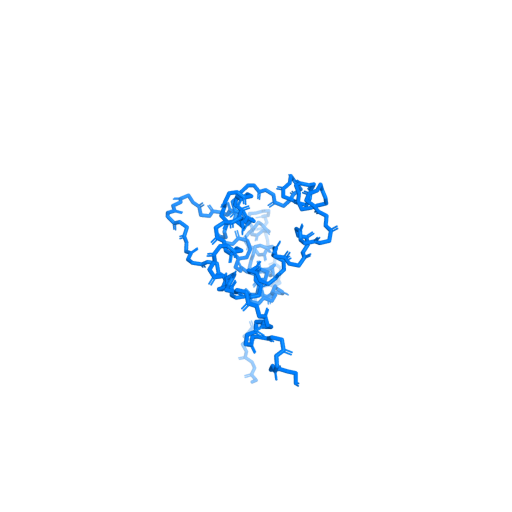N N . SER A 1 99 ? 4.073 -7.502 -21.611 1.00 73.94 99 SER A N 1
ATOM 812 C CA . SER A 1 99 ? 2.820 -7.707 -20.894 1.00 73.94 99 SER A CA 1
ATOM 813 C C . SER A 1 99 ? 1.681 -6.975 -21.616 1.00 73.94 99 SER A C 1
ATOM 815 O O . SER A 1 99 ? 1.885 -5.882 -22.152 1.00 73.94 99 SER A O 1
ATOM 817 N N . GLU A 1 100 ? 0.489 -7.576 -21.672 1.00 75.38 100 GLU A N 1
ATOM 818 C CA . GLU A 1 100 ? -0.660 -6.990 -22.381 1.00 75.38 100 GLU A CA 1
ATOM 819 C C . GLU A 1 100 ? -1.019 -5.604 -21.831 1.00 75.38 100 GLU A C 1
ATOM 821 O O . GLU A 1 100 ? -1.402 -4.709 -22.583 1.00 75.38 100 GLU A O 1
ATOM 826 N N . GLU A 1 101 ? -0.799 -5.382 -20.533 1.00 72.88 101 GLU A N 1
ATOM 827 C CA . GLU A 1 101 ? -1.066 -4.112 -19.858 1.00 72.88 101 GLU A CA 1
ATOM 828 C C . GLU A 1 101 ? -0.157 -2.973 -20.339 1.00 72.88 101 GLU A C 1
ATOM 830 O O . GLU A 1 101 ? -0.524 -1.809 -20.193 1.00 72.88 101 GLU A O 1
ATOM 835 N N . ALA A 1 102 ? 1.007 -3.277 -20.927 1.00 71.88 102 ALA A N 1
ATOM 836 C CA . ALA A 1 102 ? 1.898 -2.266 -21.495 1.00 71.88 102 ALA A CA 1
ATOM 837 C C . ALA A 1 102 ? 1.371 -1.694 -22.822 1.00 71.88 102 ALA A C 1
ATOM 839 O O . ALA A 1 102 ? 1.770 -0.599 -23.217 1.00 71.88 102 ALA A O 1
ATOM 840 N N . PHE A 1 103 ? 0.476 -2.416 -23.502 1.00 77.81 103 PHE A N 1
ATOM 841 C CA . PHE A 1 103 ? -0.110 -1.995 -24.775 1.00 77.81 103 PHE A CA 1
ATOM 842 C C . PHE A 1 103 ? -1.410 -1.196 -24.616 1.00 77.81 103 PHE A C 1
ATOM 844 O O . PHE A 1 103 ? -1.927 -0.696 -25.611 1.00 77.81 103 PHE A O 1
ATOM 851 N N . VAL A 1 104 ? -1.934 -1.050 -23.392 1.00 67.56 104 VAL A N 1
ATOM 852 C CA . VAL A 1 104 ? -3.171 -0.298 -23.091 1.00 67.56 104 VAL A CA 1
ATOM 853 C C . VAL A 1 104 ? -2.860 1.144 -22.655 1.00 67.56 104 VAL A C 1
ATOM 855 O O . VAL A 1 104 ? -3.398 1.636 -21.662 1.00 67.56 104 VAL A O 1
ATOM 858 N N . LEU A 1 105 ? -1.956 1.811 -23.378 1.00 48.84 105 LEU A N 1
ATOM 859 C CA . LEU A 1 105 ? -1.779 3.270 -23.311 1.00 48.84 105 LEU A CA 1
ATOM 860 C C . LEU A 1 105 ? -2.731 3.957 -24.293 1.00 48.84 105 LEU A C 1
ATOM 862 O O . LEU A 1 105 ? -3.289 5.007 -23.905 1.00 48.84 105 LEU A O 1
#

Sequence (105 aa):
MKIYYNCYLDSTIFACEICIFIVYSESLSETQKQLLFRQLKKGKTNKYSPELRCFALTLNFYSSSAYNYVRKIFGKKVLPHPRTVSKWYSVVDGTPGYSEEAFVL

InterPro domains:
  IPR021896 THAP9-like, helix-turn-helix domain [PF12017] (26-88)

Radi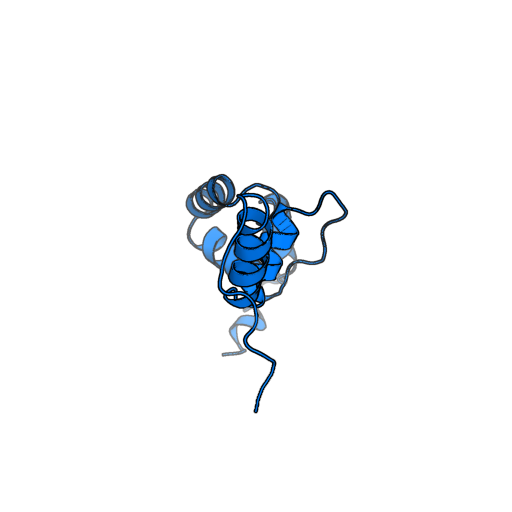us of gyration: 20.89 Å; chains: 1; bounding box: 45×44×54 Å

Foldseek 3Di:
DDDDDDPDDDDDDPVPVVVVVVVVCVPDDPVRNVLVVQVVDPDDDDDDDVVLLVVLLVQVVVPVVSSVVVCVVSDVRRHDDVVVNVVVVVVQPPPPDDGPVVVPD

pLDDT: mean 70.98, std 18.07, range [36.25, 93.81]

Secondary structure (DSSP, 8-state):
--------S---SSHHHHHHHHHHHHHS-HHHHHHHHHHH--S--PPPPHHHHHHHHHHHHH-HHHHHHHHHHH-TTTSPPHHHHHHHHTTS---SS--GGGG--

Organism: Acanthoscelides obtectus (NCBI:txid200917)